Protein AF-A0A7R9RJ87-F1 (afdb_monomer_lite)

Structure (mmCIF, N/CA/C/O backbone):
data_AF-A0A7R9RJ87-F1
#
_entry.id   AF-A0A7R9RJ87-F1
#
loop_
_atom_site.group_PDB
_atom_site.id
_atom_site.type_symbol
_atom_site.label_atom_id
_atom_site.label_alt_id
_atom_site.label_comp_id
_atom_site.label_asym_id
_atom_site.label_entity_id
_atom_site.label_seq_id
_atom_site.pdbx_PDB_ins_code
_atom_site.Cartn_x
_atom_site.Cartn_y
_atom_site.Cartn_z
_atom_site.occupancy
_atom_site.B_iso_or_equiv
_atom_site.auth_seq_id
_atom_site.auth_comp_id
_atom_site.auth_asym_id
_atom_site.auth_atom_id
_atom_site.pdbx_PDB_model_num
ATOM 1 N N . PHE A 1 1 ? 47.559 -7.590 -47.695 1.00 49.59 1 PHE A N 1
ATOM 2 C CA . PHE A 1 1 ? 46.092 -7.405 -47.613 1.00 49.59 1 PHE A CA 1
ATOM 3 C C . PHE A 1 1 ? 45.513 -7.669 -46.215 1.00 49.59 1 PHE A C 1
ATOM 5 O O . PHE A 1 1 ? 44.727 -6.855 -45.756 1.00 49.59 1 PHE A O 1
ATOM 12 N N . VAL A 1 2 ? 45.930 -8.723 -45.496 1.00 56.16 2 VAL A N 1
ATOM 13 C CA . VAL A 1 2 ? 45.397 -9.077 -44.154 1.00 56.16 2 VAL A CA 1
ATOM 14 C C . VAL A 1 2 ? 45.697 -8.036 -43.054 1.00 56.16 2 VAL A C 1
ATOM 16 O O . VAL A 1 2 ? 44.860 -7.787 -42.195 1.00 56.16 2 VAL A O 1
ATOM 19 N N . MET A 1 3 ? 46.852 -7.365 -43.095 1.00 54.47 3 MET A N 1
ATOM 20 C CA . MET A 1 3 ? 47.263 -6.423 -42.037 1.00 54.47 3 MET A CA 1
ATOM 21 C C . MET A 1 3 ? 46.442 -5.113 -42.012 1.00 54.47 3 MET A C 1
ATOM 23 O O .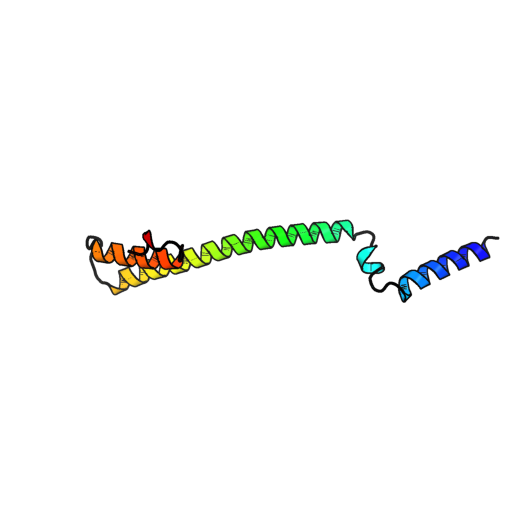 MET A 1 3 ? 46.192 -4.548 -40.951 1.00 54.47 3 MET A O 1
ATOM 27 N N . LEU A 1 4 ? 45.965 -4.648 -43.175 1.00 55.81 4 LEU A N 1
ATOM 28 C CA . LEU A 1 4 ? 45.174 -3.412 -43.296 1.00 55.81 4 LEU A CA 1
ATOM 29 C C . LEU A 1 4 ? 43.727 -3.581 -42.802 1.00 55.81 4 LEU A C 1
ATOM 31 O O . LEU A 1 4 ? 43.143 -2.626 -42.290 1.00 55.81 4 LEU A O 1
ATOM 35 N N . SER A 1 5 ? 43.144 -4.781 -42.924 1.00 60.16 5 SER A N 1
ATOM 36 C CA . SER A 1 5 ? 41.793 -5.044 -42.407 1.00 60.16 5 SER A CA 1
ATOM 37 C C . SER A 1 5 ? 41.778 -5.143 -40.879 1.00 60.16 5 SER A C 1
ATOM 39 O O . SER A 1 5 ? 40.846 -4.656 -40.241 1.00 60.16 5 SER A O 1
ATOM 41 N N . GLN A 1 6 ? 42.842 -5.691 -40.283 1.00 62.03 6 GLN A N 1
ATOM 42 C CA . GLN A 1 6 ? 42.994 -5.783 -38.831 1.00 62.03 6 GLN A CA 1
ATOM 43 C C . GLN A 1 6 ? 43.135 -4.403 -38.169 1.00 62.03 6 GLN A C 1
ATOM 45 O O . GLN A 1 6 ? 42.553 -4.183 -37.107 1.00 62.03 6 GLN A O 1
ATOM 50 N N . ASN A 1 7 ? 43.832 -3.452 -38.805 1.00 69.69 7 ASN A N 1
ATOM 51 C CA . ASN A 1 7 ? 43.933 -2.077 -38.295 1.00 69.69 7 ASN A CA 1
ATOM 52 C C . ASN A 1 7 ? 42.583 -1.350 -38.301 1.00 69.69 7 ASN A C 1
ATOM 54 O O . ASN A 1 7 ? 42.215 -0.759 -37.290 1.00 69.69 7 ASN A O 1
ATOM 58 N N . LYS A 1 8 ? 41.790 -1.480 -39.374 1.00 72.00 8 LYS A N 1
ATOM 59 C CA . LYS A 1 8 ? 40.438 -0.895 -39.428 1.00 72.00 8 LYS A CA 1
ATOM 60 C C . LYS A 1 8 ? 39.526 -1.409 -38.309 1.00 72.00 8 LYS A C 1
ATOM 62 O O . LYS A 1 8 ? 38.805 -0.620 -37.707 1.00 72.00 8 LYS A O 1
ATOM 67 N N . GLY A 1 9 ? 39.577 -2.706 -37.997 1.00 77.12 9 GLY A N 1
ATOM 68 C CA . GLY A 1 9 ? 38.805 -3.280 -36.889 1.00 77.12 9 GLY A CA 1
ATOM 69 C C . GLY A 1 9 ? 39.217 -2.731 -35.517 1.00 77.12 9 GLY A C 1
ATOM 70 O O . GLY A 1 9 ? 38.359 -2.424 -34.690 1.00 77.12 9 GLY A O 1
ATOM 71 N N . ARG A 1 10 ? 40.524 -2.546 -35.287 1.00 79.06 10 ARG A N 1
ATOM 72 C CA . ARG A 1 10 ? 41.048 -1.961 -34.040 1.00 79.06 10 ARG A CA 1
ATOM 73 C C . ARG A 1 10 ? 40.686 -0.486 -33.891 1.00 79.06 10 ARG A C 1
ATOM 75 O O . ARG A 1 10 ? 40.296 -0.074 -32.802 1.00 79.06 10 ARG A O 1
ATOM 82 N N . ASP A 1 11 ? 40.779 0.290 -34.967 1.00 85.00 11 ASP A N 1
ATOM 83 C CA . ASP A 1 11 ? 40.446 1.717 -34.950 1.00 85.00 11 ASP A CA 1
ATOM 84 C C . ASP A 1 11 ? 38.964 1.957 -34.67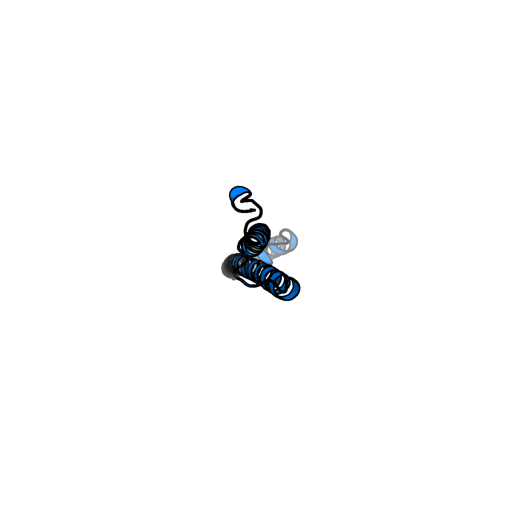2 1.00 85.00 11 ASP A C 1
ATOM 86 O O . ASP A 1 11 ? 38.630 2.813 -33.854 1.00 85.00 11 ASP A O 1
ATOM 90 N N . LEU A 1 12 ? 38.083 1.150 -35.270 1.00 83.50 12 LEU A N 1
ATOM 91 C CA . LEU A 1 12 ? 36.651 1.187 -34.978 1.00 83.50 12 LEU A CA 1
ATOM 92 C C . LEU A 1 12 ? 36.367 0.804 -33.523 1.00 83.50 12 LEU A C 1
ATOM 94 O O . LEU A 1 12 ? 35.664 1.532 -32.830 1.00 83.50 12 LEU A O 1
ATOM 98 N N . SER A 1 13 ? 36.950 -0.292 -33.026 1.00 81.50 13 SER A N 1
ATOM 99 C CA . SER A 1 13 ? 36.752 -0.715 -31.632 1.00 81.50 13 SER A CA 1
ATOM 100 C C . SER A 1 13 ? 37.192 0.363 -30.639 1.00 81.50 13 SER A C 1
ATOM 102 O O . SER A 1 13 ? 36.471 0.656 -29.687 1.00 81.50 13 SER A O 1
ATOM 104 N N . ARG A 1 14 ? 38.351 0.986 -30.881 1.00 82.38 14 ARG A N 1
ATOM 105 C CA . ARG A 1 14 ? 38.863 2.082 -30.055 1.00 82.38 14 ARG A CA 1
ATOM 106 C C . ARG A 1 14 ? 37.954 3.305 -30.130 1.00 82.38 14 ARG A C 1
ATOM 108 O O . ARG A 1 14 ? 37.632 3.859 -29.090 1.00 82.38 14 ARG A O 1
ATOM 115 N N . HIS A 1 15 ? 37.498 3.682 -31.326 1.00 88.25 15 HIS A N 1
ATOM 116 C CA . HIS A 1 15 ? 36.558 4.788 -31.506 1.00 88.25 15 HIS A CA 1
ATOM 117 C C . HIS A 1 15 ? 35.283 4.588 -30.675 1.00 88.25 15 HIS A C 1
ATOM 119 O O . HIS A 1 15 ? 34.876 5.503 -29.962 1.00 88.25 15 HIS A O 1
ATOM 125 N N . TYR A 1 16 ? 34.696 3.386 -30.705 1.00 81.31 16 TYR A N 1
ATOM 126 C CA . TYR A 1 16 ? 33.512 3.064 -29.905 1.00 81.31 16 TYR A CA 1
ATOM 127 C C . TYR A 1 16 ? 33.782 3.063 -28.396 1.00 81.31 16 TYR A C 1
ATOM 129 O O . TYR A 1 16 ? 32.916 3.455 -27.625 1.00 81.31 16 TYR A O 1
ATOM 137 N N . GLN A 1 17 ? 34.981 2.680 -27.960 1.00 80.50 17 GLN A N 1
ATOM 138 C CA . GLN A 1 17 ? 35.346 2.676 -26.540 1.00 80.50 17 GLN A CA 1
ATOM 139 C C . GLN A 1 17 ? 35.693 4.064 -25.989 1.00 80.50 17 GLN A C 1
ATOM 141 O O . GLN A 1 17 ? 35.438 4.314 -24.816 1.00 80.50 17 GLN A O 1
ATOM 146 N N . THR A 1 18 ? 36.262 4.963 -26.799 1.00 84.44 18 THR A N 1
ATOM 147 C CA . THR A 1 18 ? 36.688 6.294 -26.332 1.00 84.44 18 THR A CA 1
ATOM 148 C C . THR A 1 18 ? 35.645 7.381 -26.554 1.00 84.44 18 THR A C 1
ATOM 150 O O . THR A 1 18 ? 35.590 8.317 -25.769 1.00 84.44 18 THR A O 1
ATOM 153 N N . ASN A 1 19 ? 34.837 7.287 -27.617 1.00 86.94 19 ASN A N 1
ATOM 154 C CA . ASN A 1 19 ? 33.890 8.348 -27.991 1.00 86.94 19 ASN A CA 1
ATOM 155 C C . ASN A 1 19 ? 32.438 8.038 -27.610 1.00 86.94 19 ASN A C 1
ATOM 157 O O . ASN A 1 19 ? 31.581 8.911 -27.717 1.00 86.94 19 ASN A O 1
ATOM 161 N N . HIS A 1 20 ? 32.145 6.814 -27.164 1.00 83.25 20 HIS A N 1
ATOM 162 C CA . HIS A 1 20 ? 30.805 6.417 -26.743 1.00 83.25 20 HIS A CA 1
ATOM 163 C C . HIS A 1 20 ? 30.844 5.800 -25.340 1.00 83.25 20 HIS A C 1
ATOM 165 O O . HIS A 1 20 ? 30.931 4.584 -25.175 1.00 83.25 20 HIS A O 1
ATOM 171 N N . GLU A 1 21 ? 30.718 6.647 -24.318 1.00 83.19 21 GLU A N 1
ATOM 172 C CA . GLU A 1 21 ? 30.821 6.263 -22.898 1.00 83.19 21 GLU A CA 1
ATOM 173 C C . GLU A 1 21 ? 29.875 5.118 -22.502 1.00 83.19 21 GLU A C 1
ATOM 175 O O . GLU A 1 21 ? 30.229 4.239 -21.718 1.00 83.19 21 GLU A O 1
ATOM 180 N N . ASN A 1 22 ? 28.676 5.081 -23.092 1.00 83.25 22 ASN A N 1
ATOM 181 C CA . ASN A 1 22 ? 27.661 4.076 -22.779 1.00 83.25 22 ASN A CA 1
ATOM 182 C C . ASN A 1 22 ? 27.655 2.871 -23.731 1.00 83.25 22 ASN A C 1
ATOM 184 O O . ASN A 1 22 ? 26.829 1.976 -23.562 1.00 83.25 22 ASN A O 1
ATOM 188 N N . PHE A 1 23 ? 28.567 2.792 -24.707 1.00 82.31 23 PHE A N 1
ATOM 189 C CA . PHE A 1 23 ? 28.543 1.738 -25.729 1.00 82.31 23 PHE A CA 1
ATOM 190 C C . PHE A 1 23 ? 28.574 0.330 -25.126 1.00 82.31 23 PHE A C 1
ATOM 192 O O . PHE A 1 23 ? 27.758 -0.521 -25.469 1.00 82.31 23 PHE A O 1
ATOM 199 N N . SER A 1 24 ? 29.457 0.104 -24.150 1.00 79.00 24 SER A N 1
ATOM 200 C CA . SER A 1 24 ? 29.562 -1.179 -23.442 1.00 79.00 24 SER A CA 1
ATOM 201 C C . SER A 1 24 ? 28.294 -1.523 -22.648 1.00 79.00 24 SER A C 1
ATOM 203 O O . SER A 1 24 ? 27.906 -2.687 -22.543 1.00 79.00 24 SER A O 1
ATOM 205 N N . ARG A 1 25 ? 27.609 -0.509 -22.106 1.00 81.81 25 ARG A N 1
ATOM 206 C CA . ARG A 1 25 ? 26.383 -0.686 -21.323 1.00 81.81 25 ARG A CA 1
ATOM 207 C C . ARG A 1 25 ? 25.184 -0.994 -22.216 1.00 81.81 25 ARG A C 1
ATOM 209 O O . ARG A 1 25 ? 24.398 -1.875 -21.854 1.00 81.81 25 ARG A O 1
ATOM 216 N N . ASP A 1 26 ? 25.052 -0.273 -23.326 1.00 80.94 26 ASP A N 1
ATOM 217 C CA . ASP A 1 26 ? 23.853 -0.234 -24.171 1.00 80.94 26 ASP A CA 1
ATOM 218 C C . ASP A 1 26 ? 23.904 -1.261 -25.319 1.00 80.94 26 ASP A C 1
ATOM 220 O O . ASP A 1 26 ? 22.868 -1.727 -25.779 1.00 80.94 26 ASP A O 1
ATOM 224 N N . PHE A 1 27 ? 25.103 -1.702 -25.714 1.00 78.12 27 PHE A N 1
ATOM 225 C CA . PHE A 1 27 ? 25.322 -2.744 -26.729 1.00 78.12 27 PHE A CA 1
ATOM 226 C C . PHE A 1 27 ? 25.999 -3.996 -26.154 1.00 78.12 27 PHE A C 1
ATOM 228 O O . PHE A 1 27 ? 26.605 -4.789 -26.874 1.00 78.12 27 PHE A O 1
ATOM 235 N N . SER A 1 28 ? 25.882 -4.200 -24.839 1.00 81.31 28 SER A N 1
ATOM 236 C CA . SER A 1 28 ? 26.260 -5.463 -24.203 1.00 81.31 28 SER A CA 1
ATOM 237 C C . SER A 1 28 ? 25.460 -6.624 -24.815 1.00 81.31 28 SER A C 1
ATOM 239 O O . SER A 1 28 ? 24.258 -6.458 -25.049 1.00 81.31 28 SER A O 1
ATOM 241 N N . PRO A 1 29 ? 26.046 -7.828 -24.965 1.00 83.25 29 PRO A N 1
ATOM 242 C CA . PRO A 1 29 ? 25.327 -9.020 -25.428 1.00 83.25 29 PRO A CA 1
ATOM 243 C C . PRO A 1 29 ? 24.024 -9.311 -24.663 1.00 83.25 29 PRO A C 1
ATOM 245 O O . PRO A 1 29 ? 23.106 -9.915 -25.207 1.00 83.25 29 PRO A O 1
ATOM 248 N N . ASN A 1 30 ? 23.920 -8.842 -23.414 1.00 85.38 30 ASN A N 1
ATOM 249 C CA . ASN A 1 30 ? 22.766 -9.056 -22.542 1.00 85.38 30 ASN A CA 1
ATOM 250 C C . ASN A 1 30 ? 21.903 -7.801 -22.327 1.00 85.38 30 ASN A C 1
ATOM 252 O O . ASN A 1 30 ? 21.080 -7.792 -21.413 1.00 85.38 30 ASN A O 1
ATOM 256 N N . PHE A 1 31 ? 22.069 -6.738 -23.124 1.00 86.94 31 PHE A N 1
ATOM 257 C CA . PHE A 1 31 ? 21.339 -5.478 -22.937 1.00 86.94 31 PHE A CA 1
ATOM 258 C C . PHE A 1 31 ? 19.821 -5.686 -22.894 1.00 86.94 31 PHE A C 1
ATOM 260 O O . PHE A 1 31 ? 19.178 -5.311 -21.916 1.00 86.94 31 PHE A O 1
ATOM 267 N N . ALA A 1 32 ? 19.266 -6.368 -23.900 1.00 86.50 32 ALA A N 1
ATOM 268 C CA . ALA A 1 32 ? 17.833 -6.641 -23.982 1.00 86.50 32 ALA A CA 1
ATOM 269 C C . ALA A 1 32 ? 17.321 -7.498 -22.810 1.00 86.50 32 ALA A C 1
ATOM 271 O O . ALA A 1 32 ? 16.216 -7.283 -22.315 1.00 86.50 32 ALA A O 1
ATOM 272 N N . LEU A 1 33 ? 18.123 -8.457 -22.335 1.00 90.06 33 LEU A N 1
ATOM 273 C CA . LEU A 1 33 ? 17.778 -9.270 -21.164 1.00 90.06 33 LEU A CA 1
ATOM 274 C C . LEU A 1 33 ? 17.761 -8.424 -19.887 1.00 90.06 33 LEU A C 1
ATOM 276 O O . LEU A 1 33 ? 16.870 -8.587 -19.053 1.00 90.06 33 LEU A O 1
ATOM 280 N N . ARG A 1 34 ? 18.724 -7.505 -19.741 1.00 88.94 34 ARG A N 1
ATOM 281 C CA . ARG A 1 34 ? 18.812 -6.596 -18.596 1.00 88.94 34 ARG A CA 1
ATOM 282 C C . ARG A 1 34 ? 17.620 -5.643 -18.558 1.00 88.94 34 ARG A C 1
ATOM 284 O O . ARG A 1 34 ? 16.940 -5.599 -17.539 1.00 88.94 34 ARG A O 1
ATOM 291 N N . THR A 1 35 ? 17.318 -4.962 -19.662 1.00 88.94 35 THR A N 1
ATOM 292 C CA . THR A 1 35 ? 16.210 -3.994 -19.724 1.00 88.94 35 THR A CA 1
ATOM 293 C C . THR A 1 35 ? 14.851 -4.652 -19.487 1.00 88.94 35 THR A C 1
ATOM 295 O O . THR A 1 35 ? 14.048 -4.137 -18.713 1.00 88.94 35 THR A O 1
ATOM 298 N N . ASN A 1 36 ? 14.605 -5.835 -20.059 1.00 92.38 36 ASN A N 1
ATOM 299 C CA . ASN A 1 36 ? 13.377 -6.590 -19.786 1.00 92.38 36 ASN A CA 1
ATOM 300 C C . ASN A 1 36 ? 13.279 -7.027 -18.319 1.00 92.38 36 ASN A C 1
ATOM 302 O O . ASN A 1 36 ? 12.208 -6.949 -17.713 1.00 92.38 36 ASN A O 1
ATOM 306 N N . LYS A 1 37 ? 14.390 -7.482 -17.725 1.00 94.19 37 LYS A N 1
ATOM 307 C CA . LYS A 1 37 ? 14.422 -7.857 -16.308 1.00 94.19 37 LYS A CA 1
ATOM 308 C C . LYS A 1 37 ? 14.143 -6.650 -15.413 1.00 94.19 37 LYS A C 1
ATOM 310 O O . LYS A 1 37 ? 13.359 -6.790 -14.480 1.00 94.19 37 LYS A O 1
ATOM 315 N N . GLU A 1 38 ? 14.745 -5.501 -15.699 1.00 94.00 38 GLU A N 1
ATOM 316 C CA . GLU A 1 38 ? 14.525 -4.247 -14.972 1.00 94.00 38 GLU A C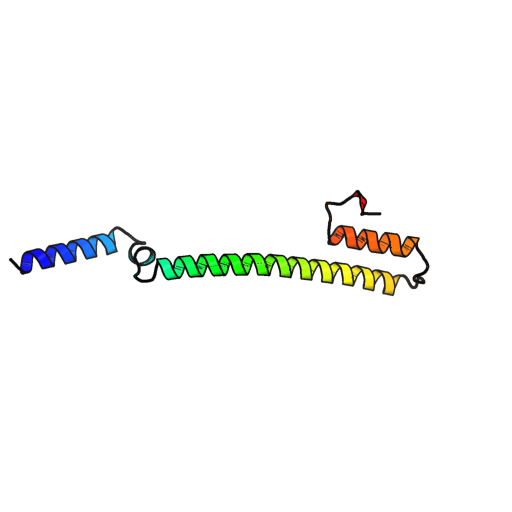A 1
ATOM 317 C C . GLU A 1 38 ? 13.066 -3.793 -15.065 1.00 94.00 38 GLU A C 1
ATOM 319 O O . GLU A 1 38 ? 12.441 -3.585 -14.029 1.00 94.00 38 GLU A O 1
ATOM 324 N N . ALA A 1 39 ? 12.486 -3.744 -16.268 1.00 94.75 39 ALA A N 1
ATOM 325 C CA . ALA A 1 39 ? 11.081 -3.382 -16.458 1.00 94.75 39 ALA A CA 1
ATOM 326 C C . ALA A 1 39 ? 10.133 -4.328 -15.700 1.00 94.75 39 ALA A C 1
ATOM 328 O O . ALA A 1 39 ? 9.195 -3.888 -15.033 1.00 94.75 39 ALA A O 1
ATOM 329 N N . ARG A 1 40 ? 10.410 -5.640 -15.732 1.00 95.56 40 ARG A N 1
ATOM 330 C CA . ARG A 1 40 ? 9.638 -6.633 -14.973 1.00 95.56 40 ARG A CA 1
ATOM 331 C C . ARG A 1 40 ? 9.755 -6.418 -13.464 1.00 95.56 40 ARG A C 1
ATOM 333 O O . ARG A 1 40 ? 8.745 -6.486 -12.770 1.00 95.56 40 ARG A O 1
ATOM 340 N N . LEU A 1 41 ? 10.966 -6.185 -12.956 1.00 96.50 41 LEU A N 1
ATOM 341 C CA . LEU A 1 41 ? 11.202 -5.946 -11.529 1.00 96.50 41 LEU A CA 1
ATOM 342 C C . LEU A 1 41 ? 10.519 -4.660 -11.061 1.00 96.50 41 LEU A C 1
ATOM 344 O O . LEU A 1 41 ? 9.879 -4.671 -10.016 1.00 96.50 41 LEU A O 1
ATOM 348 N N . GLN A 1 42 ? 10.589 -3.590 -11.854 1.00 96.38 42 GLN A N 1
ATOM 349 C CA . GLN A 1 42 ? 9.877 -2.344 -11.576 1.00 96.38 42 GLN A CA 1
ATOM 350 C C . GLN A 1 42 ? 8.368 -2.581 -11.506 1.00 96.38 42 GLN A C 1
ATOM 352 O O . GLN A 1 42 ? 7.746 -2.203 -10.519 1.00 96.38 42 GLN A O 1
ATOM 357 N N . GLY A 1 43 ? 7.793 -3.291 -12.483 1.00 95.62 43 GLY A N 1
ATOM 358 C CA . GLY A 1 43 ? 6.373 -3.646 -12.461 1.00 95.62 43 GLY A CA 1
ATOM 359 C C . GLY A 1 43 ? 5.981 -4.452 -11.217 1.00 95.62 43 GLY A C 1
ATOM 360 O O . GLY A 1 43 ? 4.994 -4.133 -10.556 1.00 95.62 43 GLY A O 1
ATOM 361 N N . GLN A 1 44 ? 6.785 -5.453 -10.842 1.00 96.38 44 GLN A N 1
ATOM 362 C CA . GLN A 1 44 ? 6.572 -6.226 -9.612 1.00 96.38 44 GLN A CA 1
ATOM 363 C C . GLN A 1 44 ? 6.638 -5.340 -8.364 1.00 96.38 44 GLN A C 1
ATOM 365 O O . GLN A 1 44 ? 5.783 -5.448 -7.486 1.00 96.38 44 GLN A O 1
ATOM 370 N N . GLN A 1 45 ? 7.617 -4.440 -8.291 1.00 96.50 45 GLN A N 1
ATOM 371 C CA . GLN A 1 45 ? 7.796 -3.543 -7.156 1.00 96.50 45 GLN A CA 1
ATOM 372 C C . GLN A 1 45 ? 6.646 -2.538 -7.032 1.00 96.50 45 GLN A C 1
ATOM 374 O O . GLN A 1 45 ? 6.192 -2.286 -5.921 1.00 96.50 45 GLN A O 1
ATOM 379 N N . THR A 1 46 ? 6.121 -2.018 -8.145 1.00 96.94 46 THR A N 1
ATOM 380 C CA . THR A 1 46 ? 4.937 -1.145 -8.148 1.00 96.94 46 THR A CA 1
ATOM 381 C C . THR A 1 46 ? 3.714 -1.856 -7.574 1.00 96.94 46 THR A C 1
ATOM 383 O O . THR A 1 46 ? 3.020 -1.298 -6.725 1.00 96.94 46 THR A O 1
ATOM 386 N N . VAL A 1 47 ? 3.468 -3.101 -7.991 1.00 96.38 47 VAL A N 1
ATOM 387 C CA . VAL A 1 47 ? 2.343 -3.900 -7.487 1.00 96.38 47 VAL A CA 1
ATOM 388 C C . VAL A 1 47 ? 2.502 -4.192 -5.992 1.00 96.38 47 VAL A C 1
ATOM 390 O O . VAL A 1 47 ? 1.564 -3.995 -5.222 1.00 96.38 47 VAL A O 1
ATOM 393 N N . MET A 1 48 ? 3.697 -4.596 -5.555 1.00 96.62 48 MET A N 1
ATOM 394 C CA . MET A 1 48 ? 3.971 -4.854 -4.136 1.00 96.62 48 MET A CA 1
ATOM 395 C C . MET A 1 48 ? 3.839 -3.590 -3.283 1.00 96.62 48 MET A C 1
ATOM 397 O O . MET A 1 48 ? 3.244 -3.637 -2.212 1.00 96.62 48 MET A O 1
ATOM 401 N N . ALA A 1 49 ? 4.329 -2.445 -3.767 1.00 97.06 49 ALA A N 1
ATOM 402 C CA . ALA A 1 49 ? 4.189 -1.167 -3.074 1.00 97.06 49 ALA A CA 1
ATOM 403 C C . ALA A 1 49 ? 2.716 -0.771 -2.897 1.00 97.06 49 ALA A C 1
ATOM 405 O O . ALA A 1 49 ? 2.335 -0.288 -1.831 1.00 97.06 49 ALA A O 1
ATOM 406 N N . TYR A 1 50 ? 1.875 -1.016 -3.908 1.00 96.12 50 TYR A N 1
ATOM 407 C CA . TYR A 1 50 ? 0.436 -0.791 -3.799 1.00 96.12 50 TYR A CA 1
ATOM 408 C C . TYR A 1 50 ? -0.187 -1.646 -2.689 1.00 96.12 50 TYR A C 1
ATOM 410 O O . TYR A 1 50 ? -0.864 -1.105 -1.816 1.00 96.12 50 TYR A O 1
ATOM 418 N N . PHE A 1 51 ? 0.067 -2.958 -2.681 1.00 96.19 51 PHE A N 1
ATOM 419 C CA . PHE A 1 51 ? -0.497 -3.851 -1.666 1.00 96.19 51 PHE A CA 1
ATOM 420 C C . PHE A 1 51 ? 0.031 -3.566 -0.260 1.00 96.19 51 PHE A C 1
ATOM 422 O O . PHE A 1 51 ? -0.759 -3.563 0.681 1.00 96.19 51 PHE A O 1
ATOM 429 N N . ASN A 1 52 ? 1.322 -3.262 -0.114 1.00 97.06 52 ASN A N 1
ATOM 430 C CA . ASN A 1 52 ? 1.897 -2.868 1.172 1.00 97.06 52 ASN A CA 1
ATOM 431 C C . ASN A 1 52 ? 1.216 -1.613 1.716 1.00 97.06 52 ASN A C 1
ATOM 433 O O . ASN A 1 52 ? 0.789 -1.607 2.865 1.00 97.06 52 ASN A O 1
ATOM 437 N N . LYS A 1 53 ? 1.008 -0.598 0.871 1.00 96.00 53 LYS A N 1
ATOM 438 C CA . LYS A 1 53 ? 0.276 0.607 1.267 1.00 96.00 53 LYS A CA 1
ATOM 439 C C . LYS A 1 53 ? -1.157 0.291 1.708 1.00 96.00 53 LYS A C 1
ATOM 441 O O . LYS A 1 53 ? -1.625 0.847 2.694 1.00 96.00 53 LYS A O 1
ATOM 446 N N . GLN A 1 54 ? -1.867 -0.594 1.001 1.00 95.12 54 GLN A N 1
ATOM 447 C CA . GLN A 1 54 ? -3.211 -1.016 1.424 1.00 95.12 54 GLN A CA 1
ATOM 448 C C . GLN A 1 54 ? -3.185 -1.753 2.770 1.00 95.12 54 GLN A C 1
ATOM 450 O O . GLN A 1 54 ? -4.051 -1.522 3.610 1.00 95.12 54 GLN A O 1
ATOM 455 N N . ALA A 1 55 ? -2.189 -2.613 2.995 1.00 96.69 55 ALA A N 1
ATOM 456 C CA . ALA A 1 55 ? -2.029 -3.336 4.251 1.00 96.69 55 ALA A CA 1
ATOM 457 C C . ALA A 1 55 ? -1.707 -2.398 5.427 1.00 96.69 55 ALA A C 1
ATOM 459 O O . ALA A 1 55 ? -2.286 -2.555 6.499 1.00 96.69 55 ALA A O 1
ATOM 460 N N . GLU A 1 56 ? -0.842 -1.402 5.220 1.00 97.06 56 GLU A N 1
ATOM 461 C CA . GLU A 1 56 ? -0.530 -0.363 6.210 1.00 97.06 56 GLU A CA 1
ATOM 462 C C . GLU A 1 56 ? -1.785 0.423 6.606 1.00 97.06 56 GLU A C 1
ATOM 464 O O . GLU A 1 56 ? -2.101 0.514 7.791 1.00 97.06 56 GLU A O 1
ATOM 469 N N . LEU A 1 57 ? -2.554 0.902 5.621 1.00 96.50 57 LEU A N 1
ATOM 470 C CA . LEU A 1 57 ? -3.810 1.620 5.866 1.00 96.50 57 LEU A CA 1
ATOM 471 C C . LEU A 1 57 ? -4.834 0.755 6.616 1.00 96.50 57 LEU A C 1
ATOM 473 O O . LEU A 1 57 ? -5.507 1.231 7.530 1.00 96.50 57 LEU A O 1
ATOM 477 N N . ALA A 1 58 ? -4.949 -0.528 6.260 1.00 95.69 58 ALA A N 1
ATOM 478 C CA . ALA A 1 58 ? -5.843 -1.460 6.943 1.00 95.69 58 ALA A CA 1
ATOM 479 C C . ALA A 1 58 ? -5.412 -1.726 8.395 1.00 95.69 58 ALA A C 1
ATOM 481 O O . ALA A 1 58 ? -6.264 -1.805 9.287 1.00 95.69 58 ALA A O 1
ATOM 482 N N . ALA A 1 59 ? -4.107 -1.847 8.649 1.00 97.50 59 ALA A N 1
ATOM 483 C CA . ALA A 1 59 ? -3.562 -2.019 9.991 1.00 97.50 59 ALA A CA 1
ATOM 484 C C . ALA A 1 59 ? -3.804 -0.775 10.858 1.00 97.50 59 ALA A C 1
ATOM 486 O O . ALA A 1 59 ? -4.264 -0.904 11.993 1.00 97.50 59 ALA A O 1
ATOM 487 N N . GLU A 1 60 ? -3.570 0.420 10.313 1.00 96.69 60 GLU A N 1
ATOM 488 C CA . GLU A 1 60 ? -3.834 1.693 10.988 1.00 96.69 60 GLU A CA 1
ATOM 489 C C . GLU A 1 60 ? -5.321 1.849 11.334 1.00 96.69 60 GLU A C 1
ATOM 491 O O . GLU A 1 60 ? -5.674 2.091 12.490 1.00 96.69 60 GLU A O 1
ATOM 496 N N . ALA A 1 61 ? -6.212 1.612 10.369 1.00 95.75 61 ALA A N 1
ATOM 497 C CA . ALA A 1 61 ? -7.652 1.657 10.600 1.00 95.75 61 ALA A CA 1
ATOM 498 C C . ALA A 1 61 ? -8.101 0.650 11.676 1.00 95.75 61 ALA A C 1
ATOM 500 O O . ALA A 1 61 ? -8.87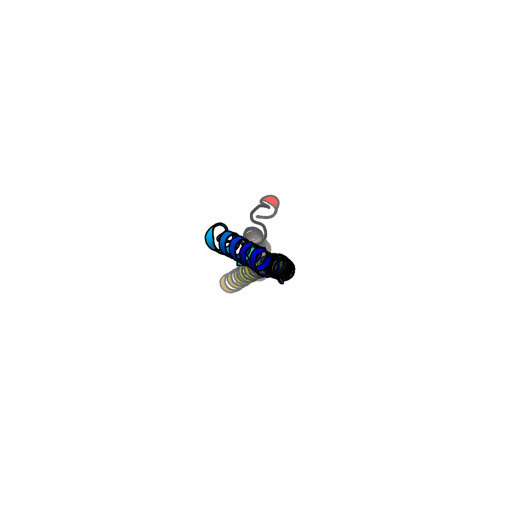1 0.993 12.575 1.00 95.75 61 ALA A O 1
ATOM 501 N N . SER A 1 62 ? -7.586 -0.582 11.633 1.00 94.62 62 SER A N 1
ATOM 502 C CA . SER A 1 62 ? -7.898 -1.618 12.629 1.00 94.62 62 SER A CA 1
ATOM 503 C C . SER A 1 62 ? -7.413 -1.236 14.028 1.00 94.62 62 SER A C 1
ATOM 505 O O . SER A 1 62 ? -8.103 -1.483 15.025 1.00 94.62 62 SER A O 1
ATOM 507 N N . PHE A 1 63 ? -6.241 -0.603 14.112 1.00 95.31 63 PHE A N 1
ATOM 508 C CA . PHE A 1 63 ? -5.715 -0.070 15.360 1.00 95.31 63 PHE A CA 1
ATOM 509 C C . PHE A 1 63 ? -6.626 1.022 15.924 1.00 95.31 63 PHE A C 1
ATOM 511 O O . PHE A 1 63 ? -6.970 0.958 17.101 1.00 95.31 63 PHE A O 1
ATOM 518 N N . VAL A 1 64 ? -7.084 1.969 15.100 1.00 93.69 64 VAL A N 1
ATOM 519 C CA . VAL A 1 64 ? -7.991 3.044 15.536 1.00 93.69 64 VAL A CA 1
ATOM 520 C C . VAL A 1 64 ? -9.303 2.493 16.087 1.00 93.69 64 VAL A C 1
ATOM 522 O O . VAL A 1 64 ? -9.722 2.902 17.171 1.00 93.69 64 VAL A O 1
ATOM 525 N N . VAL A 1 65 ? -9.917 1.513 15.414 1.00 91.62 65 VAL A N 1
ATOM 526 C CA . VAL A 1 65 ? -11.122 0.838 15.932 1.00 91.62 65 VAL A CA 1
ATOM 527 C C . VAL A 1 65 ? -10.845 0.219 17.296 1.00 91.62 65 VAL A C 1
ATOM 529 O O . VAL A 1 65 ? -11.568 0.475 18.259 1.00 91.62 65 VAL A O 1
ATOM 532 N N . SER A 1 66 ? -9.776 -0.571 17.390 1.00 90.88 66 SER A N 1
ATOM 533 C CA . SER A 1 66 ? -9.416 -1.288 18.616 1.00 90.88 66 SER A CA 1
ATOM 534 C C . SER A 1 66 ? -9.131 -0.323 19.767 1.00 90.88 66 SER A C 1
ATOM 536 O O . SER A 1 66 ? -9.606 -0.524 20.884 1.00 90.88 66 SER A O 1
ATOM 538 N N . TRP A 1 67 ? -8.408 0.761 19.487 1.00 91.94 67 TRP A N 1
ATOM 539 C CA . TRP A 1 67 ? -8.089 1.817 20.439 1.00 91.94 67 TRP A CA 1
ATOM 540 C C . TRP A 1 67 ? -9.343 2.535 20.939 1.00 91.94 67 TRP A C 1
ATOM 542 O O . TRP A 1 67 ? -9.531 2.696 22.149 1.00 91.94 67 TRP A O 1
ATOM 552 N N . ASN A 1 68 ? -10.228 2.935 20.023 1.00 89.75 68 ASN A N 1
ATOM 553 C CA . ASN A 1 68 ? -11.477 3.606 20.362 1.00 89.75 68 ASN A CA 1
ATOM 554 C C . ASN A 1 68 ? -12.362 2.709 21.233 1.00 89.75 68 ASN A C 1
ATOM 556 O O . ASN A 1 68 ? -12.852 3.165 22.265 1.00 89.75 68 ASN A O 1
ATOM 560 N N . VAL A 1 69 ? -12.501 1.429 20.880 1.00 86.44 69 VAL A N 1
ATOM 561 C CA . VAL A 1 69 ? -13.267 0.442 21.655 1.00 86.44 69 VAL A CA 1
ATOM 562 C C . VAL A 1 69 ? -12.668 0.232 23.047 1.00 86.44 69 VAL A C 1
ATOM 564 O O . VAL A 1 69 ? -13.385 0.337 24.045 1.00 86.44 69 VAL A O 1
ATOM 567 N N . ALA A 1 70 ? -11.357 -0.002 23.138 1.00 88.12 70 ALA A N 1
ATOM 568 C CA . ALA A 1 70 ? -10.678 -0.241 24.410 1.00 88.12 70 ALA A CA 1
ATOM 569 C C . ALA A 1 70 ? -10.791 0.960 25.366 1.00 88.12 70 ALA A C 1
ATOM 571 O O . ALA A 1 70 ? -11.000 0.789 26.569 1.00 88.12 70 ALA A O 1
ATOM 572 N N . ARG A 1 71 ? -10.692 2.186 24.835 1.00 87.69 71 ARG A N 1
ATOM 573 C CA . ARG A 1 71 ? -10.763 3.419 25.630 1.00 87.69 71 ARG A CA 1
ATOM 574 C C . ARG A 1 71 ? -12.187 3.796 26.025 1.00 87.69 71 ARG A C 1
ATOM 576 O O . ARG A 1 71 ? -12.388 4.337 27.110 1.00 87.69 71 ARG A O 1
ATOM 583 N N . ALA A 1 72 ? -13.166 3.554 25.156 1.00 84.06 72 ALA A N 1
ATOM 584 C CA . ALA A 1 72 ? -14.515 4.068 25.345 1.00 84.06 72 ALA A CA 1
ATOM 585 C C . ALA A 1 72 ? -15.232 3.451 26.553 1.00 84.06 72 ALA A C 1
ATOM 587 O O . ALA A 1 72 ? -16.079 4.120 27.141 1.00 84.06 72 ALA A O 1
ATOM 588 N N . LYS A 1 73 ? -14.917 2.200 26.934 1.00 79.62 73 LYS A N 1
ATOM 589 C CA . LYS A 1 73 ? -15.686 1.425 27.937 1.00 79.62 73 LYS A CA 1
ATOM 590 C C . LYS A 1 73 ? -17.204 1.471 27.668 1.00 79.62 73 LYS A C 1
ATOM 592 O O . LYS A 1 73 ? -18.013 1.406 28.591 1.00 79.62 73 LYS A O 1
ATOM 597 N N . ARG A 1 74 ? -17.587 1.638 26.397 1.00 75.94 74 ARG A N 1
ATOM 598 C CA . ARG A 1 74 ? -18.969 1.760 25.923 1.00 75.94 74 ARG A CA 1
ATOM 599 C C . ARG A 1 74 ? -19.435 0.395 25.417 1.00 75.94 74 ARG A C 1
ATOM 601 O O . ARG A 1 74 ? -18.642 -0.310 24.794 1.00 75.94 74 ARG A O 1
ATOM 608 N N . PRO A 1 75 ? -20.695 0.006 25.659 1.00 71.94 75 PRO A N 1
ATOM 609 C CA . PRO A 1 75 ? -21.248 -1.196 25.056 1.00 71.94 75 PRO A CA 1
ATOM 610 C C . PRO A 1 75 ? -21.369 -1.013 23.537 1.00 71.94 75 PRO A C 1
ATOM 612 O O . PRO A 1 75 ? -21.718 0.066 23.061 1.00 71.94 75 PRO A O 1
ATOM 615 N N . TYR A 1 76 ? -21.150 -2.086 22.773 1.00 70.69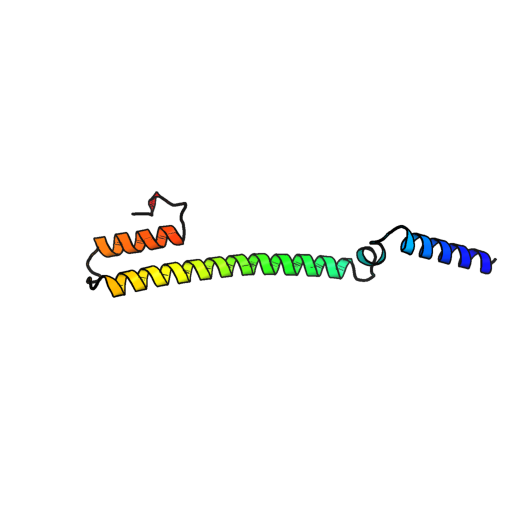 76 TYR A N 1
ATOM 616 C CA . TYR A 1 76 ? -21.292 -2.098 21.307 1.00 70.69 76 TYR A CA 1
ATOM 617 C C . TYR A 1 76 ? -22.715 -1.769 20.812 1.00 70.69 76 TYR A C 1
ATOM 619 O O . TYR A 1 76 ? -22.932 -1.616 19.618 1.00 70.69 76 TYR A O 1
ATOM 627 N N . SER A 1 77 ? -23.692 -1.653 21.713 1.00 78.00 77 SER A N 1
ATOM 628 C CA . SER A 1 77 ? -25.045 -1.181 21.412 1.00 78.00 77 SER A CA 1
ATOM 629 C C . SER A 1 77 ? -25.148 0.344 21.267 1.00 78.00 77 SER A C 1
ATOM 631 O O . SER A 1 77 ? -26.190 0.835 20.839 1.00 78.00 77 SER A O 1
ATOM 633 N N . ASP A 1 78 ? -24.110 1.107 21.636 1.00 84.44 78 ASP A N 1
ATOM 634 C CA . ASP A 1 78 ? -24.067 2.558 21.431 1.00 84.44 78 ASP A CA 1
ATOM 635 C C . ASP A 1 78 ? -23.793 2.865 19.947 1.00 84.44 78 ASP A C 1
ATOM 637 O O . ASP A 1 78 ? -22.652 2.898 19.473 1.00 84.44 78 ASP A O 1
ATOM 641 N N . GLY A 1 79 ? -24.880 3.046 19.195 1.00 84.12 79 GLY A N 1
ATOM 642 C CA . GLY A 1 79 ? -24.832 3.288 17.756 1.00 84.12 79 GLY A CA 1
ATOM 643 C C . GLY A 1 79 ? -24.150 4.603 17.371 1.00 84.12 79 GLY A C 1
ATOM 644 O O . GLY A 1 79 ? -23.556 4.675 16.297 1.00 84.12 79 GLY A O 1
ATOM 645 N N . GLU A 1 80 ? -24.176 5.630 18.228 1.00 86.31 80 GLU A N 1
ATOM 646 C CA . GLU A 1 80 ? -23.477 6.892 17.951 1.00 86.31 80 GLU A CA 1
ATOM 647 C C . GLU A 1 80 ? -21.960 6.706 18.074 1.00 86.31 80 GLU A C 1
ATOM 649 O O . GLU A 1 80 ? -21.201 7.181 17.226 1.00 86.31 80 GLU A O 1
ATOM 654 N N . PHE A 1 81 ? -21.521 5.963 19.093 1.00 88.19 81 PHE A N 1
ATOM 655 C CA . PHE A 1 81 ? -20.117 5.604 19.266 1.00 88.19 81 PHE A CA 1
ATOM 656 C C . PHE A 1 81 ? -19.578 4.792 18.077 1.00 88.19 81 PHE A C 1
ATOM 658 O O . PHE A 1 81 ? -18.516 5.118 17.532 1.00 88.19 81 PHE A O 1
ATOM 665 N N . LEU A 1 82 ? -20.318 3.767 17.641 1.00 86.75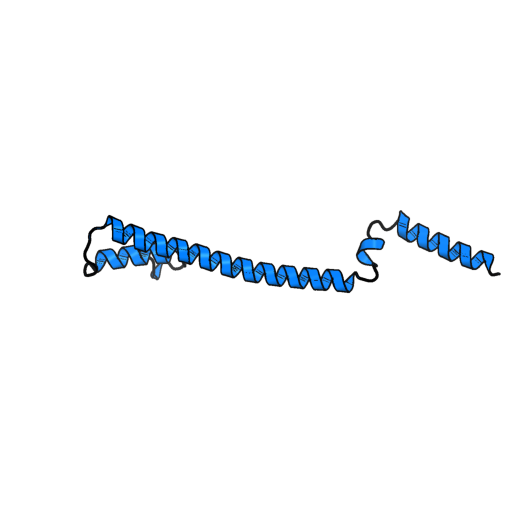 82 LEU A N 1
ATOM 666 C CA . LEU A 1 82 ? -19.938 2.976 16.470 1.00 86.75 82 LEU A CA 1
ATOM 667 C C . LEU A 1 82 ? -19.901 3.827 15.201 1.00 86.75 82 LEU A C 1
ATOM 669 O O . LEU A 1 82 ? -18.951 3.710 14.430 1.00 86.75 82 LEU A O 1
ATOM 673 N N . ARG A 1 83 ? -20.880 4.721 15.005 1.00 88.81 83 ARG A N 1
ATOM 674 C CA . ARG A 1 83 ? -20.915 5.606 13.835 1.00 88.81 83 ARG A CA 1
ATOM 675 C C . ARG A 1 83 ? -19.662 6.475 13.745 1.00 88.81 83 ARG A C 1
ATOM 677 O O . ARG A 1 83 ? -19.036 6.494 12.692 1.00 88.81 83 ARG A O 1
ATOM 684 N N . LYS A 1 84 ? -19.261 7.123 14.846 1.00 88.94 84 LYS A N 1
ATOM 685 C CA . LYS A 1 84 ? -18.039 7.949 14.895 1.00 88.94 84 LYS A CA 1
ATOM 686 C C . LYS A 1 84 ? -16.780 7.125 14.639 1.00 88.94 84 LYS A C 1
ATOM 688 O O . LYS A 1 84 ? -15.947 7.510 13.832 1.00 88.94 84 LYS A O 1
ATOM 693 N N . THR A 1 85 ? -16.679 5.952 15.264 1.00 90.31 85 THR A N 1
ATOM 694 C CA . THR A 1 85 ? -15.526 5.055 15.078 1.00 90.31 85 THR A CA 1
ATOM 695 C C . THR A 1 85 ? -15.392 4.590 13.624 1.00 90.31 85 THR A C 1
ATOM 697 O O . THR A 1 85 ? -14.285 4.495 13.102 1.00 90.31 85 THR A O 1
ATOM 700 N N . ILE A 1 86 ? -16.512 4.323 12.946 1.00 89.88 86 ILE A N 1
ATOM 701 C CA . ILE A 1 86 ? -16.527 3.991 11.515 1.00 89.88 86 ILE A CA 1
ATOM 702 C C . ILE A 1 86 ? -16.165 5.219 10.666 1.00 89.88 86 ILE A C 1
ATOM 704 O O . ILE A 1 86 ? -15.420 5.076 9.699 1.00 89.88 86 ILE A O 1
ATOM 708 N N . GLY A 1 87 ? -16.632 6.415 11.036 1.00 91.88 87 GLY A N 1
ATOM 709 C CA . GLY A 1 87 ? -16.228 7.672 10.400 1.00 91.88 87 GLY A CA 1
ATOM 710 C C . GLY A 1 87 ? -14.709 7.869 10.427 1.00 91.88 87 GLY A C 1
ATOM 711 O O . GLY A 1 87 ? -14.108 8.093 9.376 1.00 91.88 87 GLY A O 1
ATOM 712 N N . ASP A 1 88 ? -14.077 7.669 11.588 1.00 91.75 88 ASP A N 1
ATOM 713 C CA . ASP A 1 88 ? -12.617 7.738 11.751 1.00 91.75 88 ASP A CA 1
ATOM 714 C C . ASP A 1 88 ? -11.900 6.756 10.803 1.00 91.75 88 ASP A C 1
ATOM 716 O O . ASP A 1 88 ? -10.978 7.134 10.081 1.00 91.75 88 ASP A O 1
ATOM 720 N N . VAL A 1 89 ? -12.365 5.506 10.716 1.00 93.69 89 VAL A N 1
ATOM 721 C CA . VAL A 1 89 ? -11.817 4.499 9.783 1.00 93.69 89 VAL A CA 1
ATOM 722 C C . VAL A 1 89 ? -11.916 4.944 8.326 1.00 93.69 89 VAL A C 1
ATOM 724 O O . VAL A 1 89 ? -10.972 4.768 7.552 1.00 93.69 89 VAL A O 1
ATOM 727 N N . VAL A 1 90 ? -13.048 5.527 7.931 1.00 93.25 90 VAL A N 1
ATOM 728 C CA . VAL A 1 90 ? -13.260 5.997 6.558 1.00 93.25 90 VAL A CA 1
ATOM 729 C C . VAL A 1 90 ? -12.292 7.124 6.207 1.00 93.25 90 VAL A C 1
ATOM 731 O O . VAL A 1 90 ? -11.808 7.155 5.076 1.00 93.25 90 VAL A O 1
ATOM 734 N N . THR A 1 91 ? -11.954 8.012 7.149 1.00 92.81 91 THR A N 1
ATOM 735 C CA . THR A 1 91 ? -10.954 9.066 6.892 1.00 92.81 91 THR A CA 1
ATOM 736 C C . THR A 1 91 ? -9.575 8.501 6.547 1.00 92.81 91 THR A C 1
ATOM 738 O O . THR A 1 91 ? -8.877 9.081 5.719 1.00 92.81 91 THR A O 1
ATOM 741 N N . ILE A 1 92 ? -9.215 7.344 7.111 1.00 92.94 92 ILE A N 1
ATOM 742 C CA . ILE A 1 92 ? -7.927 6.674 6.883 1.00 92.94 92 ILE A CA 1
ATOM 743 C C . ILE A 1 92 ? -7.950 5.908 5.557 1.00 92.94 92 ILE A C 1
ATOM 745 O O . ILE A 1 92 ? -7.070 6.075 4.715 1.00 92.94 92 ILE A O 1
ATOM 749 N N . LEU A 1 93 ? -8.980 5.084 5.338 1.00 92.94 93 LEU A N 1
ATOM 750 C CA . LEU A 1 93 ? -9.059 4.218 4.155 1.00 92.94 93 LEU A CA 1
ATOM 751 C C . LEU A 1 93 ? -9.429 4.980 2.875 1.00 92.94 93 LEU A C 1
ATOM 753 O O . LEU A 1 93 ? -9.018 4.595 1.781 1.00 92.94 93 LEU A O 1
ATOM 757 N N . ASN A 1 94 ? -10.238 6.036 2.987 1.00 89.81 94 ASN A N 1
ATOM 758 C CA . ASN A 1 94 ? -10.726 6.806 1.849 1.00 89.81 94 ASN A CA 1
ATOM 759 C C . ASN A 1 94 ? -10.954 8.289 2.214 1.00 89.81 94 ASN A C 1
ATOM 761 O O . ASN A 1 94 ? -12.101 8.744 2.319 1.00 89.81 94 ASN A O 1
ATOM 765 N N . PRO A 1 95 ? -9.873 9.080 2.353 1.00 85.69 95 PRO A N 1
ATOM 766 C CA . PRO A 1 95 ? -9.954 10.481 2.773 1.00 85.69 95 PRO A CA 1
ATOM 767 C C . PRO A 1 95 ? -10.751 11.372 1.808 1.00 85.69 95 PRO A C 1
ATOM 769 O O . PRO A 1 95 ? -11.268 12.408 2.216 1.00 85.69 95 PRO A O 1
ATOM 772 N N . GLY A 1 96 ? -10.893 10.977 0.538 1.00 86.50 96 GLY A N 1
ATOM 773 C CA . GLY A 1 96 ? -11.658 11.729 -0.461 1.00 86.50 96 GLY A CA 1
ATOM 774 C C . GLY A 1 96 ? -13.176 11.544 -0.371 1.00 86.50 96 GLY A C 1
ATOM 775 O O . GLY A 1 96 ? -13.919 12.272 -1.031 1.00 86.50 96 GLY A O 1
ATOM 776 N N . ASN A 1 97 ? -13.665 10.585 0.419 1.00 83.56 97 ASN A N 1
ATOM 777 C CA . ASN A 1 97 ? -15.089 10.268 0.482 1.00 83.56 97 ASN A CA 1
ATOM 778 C C . ASN A 1 97 ? -15.783 10.944 1.668 1.00 83.56 97 ASN A C 1
ATOM 780 O O . ASN A 1 97 ? -16.196 10.299 2.630 1.00 83.56 97 ASN A O 1
ATOM 784 N N . VAL A 1 98 ? -15.961 12.261 1.546 1.00 79.12 98 VAL A N 1
ATOM 785 C CA . VAL A 1 98 ? -16.584 13.122 2.568 1.00 79.12 98 VAL A CA 1
ATOM 786 C C . VAL A 1 98 ? -18.008 12.674 2.927 1.00 79.12 98 VAL A C 1
ATOM 788 O O . VAL A 1 98 ? -18.460 12.876 4.044 1.00 79.12 98 VAL A O 1
ATOM 791 N N . LYS A 1 99 ? -18.721 12.005 2.010 1.00 79.00 99 LYS A N 1
ATOM 792 C CA . LYS A 1 99 ? -20.090 11.513 2.255 1.00 79.00 99 LYS A CA 1
ATOM 793 C C . LYS A 1 99 ? -20.156 10.377 3.278 1.00 79.00 99 LYS A C 1
ATOM 795 O O . LYS A 1 99 ? -21.219 10.143 3.843 1.00 79.00 99 LYS A O 1
ATOM 800 N N . LEU A 1 100 ? -19.057 9.645 3.458 1.00 76.56 100 LEU A N 1
ATOM 801 C CA . LEU A 1 100 ? -18.961 8.506 4.374 1.00 76.56 100 LEU A CA 1
ATOM 802 C C . LEU A 1 100 ? -18.233 8.861 5.683 1.00 76.56 100 LEU A C 1
ATOM 804 O O . LEU A 1 100 ? -18.172 8.032 6.588 1.00 76.56 100 LEU A O 1
ATOM 808 N N . GLN A 1 101 ? -17.694 10.078 5.785 1.00 70.69 101 GLN A N 1
ATOM 809 C CA . GLN A 1 101 ? -17.105 10.639 7.001 1.00 70.69 101 GLN A CA 1
ATOM 810 C C . GLN A 1 101 ? -18.258 11.233 7.834 1.00 70.69 101 GLN A C 1
ATOM 812 O O . GLN A 1 101 ? -18.664 12.373 7.619 1.00 70.69 101 GLN A O 1
ATOM 817 N N . LEU A 1 102 ? -18.874 10.395 8.676 1.00 65.25 102 LEU A N 1
ATOM 818 C CA . LEU A 1 102 ? -20.126 10.653 9.417 1.00 65.25 102 LEU A CA 1
ATOM 819 C C . LEU A 1 102 ? -19.928 11.128 10.864 1.00 65.25 102 LEU A C 1
ATOM 821 O O . LEU A 1 102 ? -18.927 10.727 11.492 1.00 65.25 102 LEU A O 1
#

Radius of gyration: 30.57 Å; chains: 1; bounding box: 72×22×76 Å

Secondary structure (DSSP, 8-state):
-HHHHHHHHHHHHHHHHHH-TTHHHHSSTTHHHHHHHHHHHHHHHHHHHHHHHHHHHHHHHHHHHHHHHHHH---TT-HHHHHHHHHHHHHHH-TT-GGG--

pLDDT: mean 85.81, std 10.46, range [49.59, 97.5]

Foldseek 3Di:
DVVVVVVVVVVVVVCCVPVPVCSCVCVPPCNVVVVVVVVVVVVVVVVVVVVVLQVVLVVVLVVLLVVLCVPVVDPPPPPVSVLCSQLVSCCSNPVPCPVSND

Sequence (102 aa):
FVMLSQNKGRDLSRHYQTNHENFSRDFSPNFALRTNKEARLQGQQTVMAYFNKQAELAAEASFVVSWNVARAKRPYSDGEFLRKTIGDVVTILNPGNVKLQL

Organism: NCBI:txid509924